Protein AF-A0A519QT07-F1 (afdb_monomer)

Secondary structure (DSSP, 8-state):
-EEEEEEEEPPHHHHHHHHHHHHHHHHHH---GGGGS-SEEEEEEEEEE-GGGHHHHHHHHHHHHHTS------EEEEEEETTTEEEEEEPP-HHHHHHHHHHHHHHHTSSS------SPP--EEEEEESSS-GGGG-

Structure (mmCIF, N/CA/C/O backbone):
data_AF-A0A519QT07-F1
#
_entry.id   AF-A0A519QT07-F1
#
loop_
_atom_site.group_PDB
_atom_site.id
_atom_site.type_symbol
_atom_site.label_atom_id
_atom_site.label_alt_id
_atom_site.label_comp_id
_atom_site.label_asym_id
_atom_site.label_entity_id
_atom_site.label_seq_id
_atom_site.pdbx_PDB_ins_code
_atom_site.Cartn_x
_atom_site.Cartn_y
_atom_site.Cartn_z
_atom_site.occupancy
_atom_site.B_iso_or_equiv
_atom_site.auth_seq_id
_atom_site.auth_comp_id
_atom_site.auth_asym_id
_atom_site.auth_atom_id
_atom_site.pdbx_PDB_model_num
ATOM 1 N N . MET A 1 1 ? -4.529 21.185 6.488 1.00 89.12 1 MET A N 1
ATOM 2 C CA . MET A 1 1 ? -4.858 19.814 6.034 1.00 89.12 1 MET A CA 1
ATOM 3 C C . MET A 1 1 ? -3.585 19.140 5.561 1.00 89.12 1 MET A C 1
ATOM 5 O O . MET A 1 1 ? -2.806 19.783 4.866 1.00 89.12 1 MET A O 1
ATOM 9 N N . GLN A 1 2 ? -3.381 17.879 5.929 1.00 94.75 2 GLN A N 1
ATOM 10 C CA . GLN A 1 2 ? -2.284 17.036 5.449 1.00 94.75 2 GLN A CA 1
ATOM 11 C C . GLN A 1 2 ? -2.846 15.781 4.775 1.00 94.75 2 GLN A C 1
ATOM 13 O O . GLN A 1 2 ? -3.988 15.392 5.033 1.00 94.75 2 GLN A O 1
ATOM 18 N N . MET A 1 3 ? -2.070 15.203 3.856 1.00 94.81 3 MET A N 1
ATOM 19 C CA . MET A 1 3 ? -2.453 13.991 3.135 1.00 94.81 3 MET A CA 1
ATOM 20 C C . MET A 1 3 ? -1.824 12.778 3.811 1.00 94.81 3 MET A C 1
ATOM 22 O O . MET A 1 3 ? -0.605 12.711 3.942 1.00 94.81 3 MET A O 1
ATOM 26 N N . TYR A 1 4 ? -2.657 11.802 4.147 1.00 95.44 4 TYR A N 1
ATOM 27 C CA . TYR A 1 4 ? -2.257 10.539 4.751 1.00 95.44 4 TYR A CA 1
ATOM 28 C C . TYR A 1 4 ? -2.720 9.381 3.873 1.00 95.44 4 TYR A C 1
ATOM 30 O O . TYR A 1 4 ? -3.653 9.515 3.086 1.00 95.44 4 TYR A O 1
ATOM 38 N N . PHE A 1 5 ? -2.07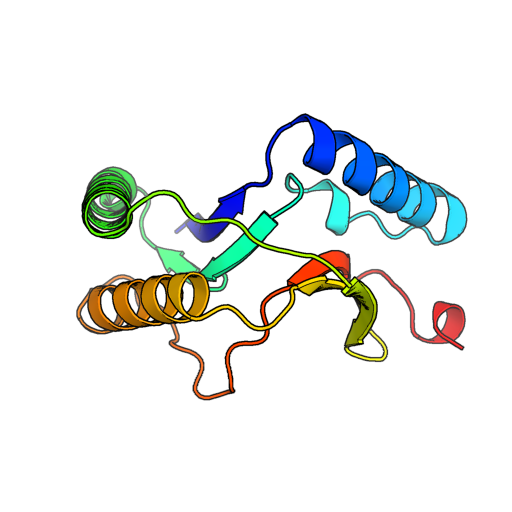7 8.230 4.016 1.00 95.62 5 PHE A N 1
ATOM 39 C CA . PHE A 1 5 ? -2.566 6.938 3.543 1.00 95.62 5 PHE A CA 1
ATOM 40 C C . PHE A 1 5 ? -2.098 5.874 4.538 1.00 95.62 5 PHE A C 1
ATOM 42 O O . PHE A 1 5 ? -1.128 6.097 5.260 1.00 95.62 5 PHE A O 1
ATOM 49 N N . ILE A 1 6 ? -2.769 4.724 4.581 1.00 96.69 6 ILE A N 1
ATOM 50 C CA . ILE A 1 6 ? -2.408 3.635 5.501 1.00 96.69 6 ILE A CA 1
ATOM 51 C C . ILE A 1 6 ? -2.026 2.417 4.677 1.00 96.69 6 ILE A C 1
ATOM 53 O O . ILE A 1 6 ? -2.728 2.043 3.732 1.00 96.69 6 ILE A O 1
ATOM 57 N N . ALA A 1 7 ? -0.907 1.795 5.024 1.00 97.25 7 ALA A N 1
ATOM 58 C CA . ALA A 1 7 ? -0.358 0.683 4.273 1.00 97.25 7 ALA A CA 1
ATOM 59 C C . ALA A 1 7 ? 0.366 -0.316 5.176 1.00 97.25 7 ALA A C 1
ATOM 61 O O . ALA A 1 7 ? 0.871 0.037 6.239 1.00 97.25 7 ALA A O 1
ATOM 62 N N . VAL A 1 8 ? 0.464 -1.555 4.700 1.00 96.88 8 VAL A N 1
ATOM 63 C CA . VAL A 1 8 ? 1.398 -2.542 5.244 1.00 96.88 8 VAL A CA 1
ATOM 64 C C . VAL A 1 8 ? 2.745 -2.321 4.566 1.00 96.88 8 VAL A C 1
ATOM 66 O O . VAL A 1 8 ? 2.858 -2.489 3.350 1.00 96.88 8 VAL A O 1
ATOM 69 N N . VAL A 1 9 ? 3.756 -1.927 5.339 1.00 96.00 9 VAL A N 1
ATOM 70 C CA . VAL A 1 9 ? 5.137 -1.781 4.857 1.00 96.00 9 VAL A CA 1
ATOM 71 C C . VAL A 1 9 ? 5.799 -3.156 4.812 1.00 96.00 9 VAL A C 1
ATOM 73 O O . VAL A 1 9 ? 5.619 -3.967 5.722 1.00 96.00 9 VAL A O 1
ATOM 76 N N . LEU A 1 10 ? 6.538 -3.441 3.738 1.00 93.81 10 LEU A N 1
ATOM 77 C CA . LEU A 1 10 ? 7.232 -4.719 3.608 1.00 93.81 10 LEU A CA 1
ATOM 78 C C . LEU A 1 10 ? 8.453 -4.808 4.540 1.00 93.81 10 LEU A C 1
ATOM 80 O O . LEU A 1 10 ? 9.069 -3.784 4.836 1.00 93.81 10 LEU A O 1
ATOM 84 N N . PRO A 1 11 ? 8.848 -6.029 4.954 1.00 93.81 11 PRO A N 1
ATOM 85 C CA . PRO A 1 11 ? 10.118 -6.257 5.634 1.00 93.81 11 PRO A CA 1
ATOM 86 C C . PRO A 1 11 ? 11.296 -5.688 4.842 1.00 93.81 11 PRO A C 1
ATOM 88 O O . PRO A 1 11 ? 11.287 -5.712 3.609 1.00 93.81 11 PRO A O 1
ATOM 91 N N . GLU A 1 12 ? 12.328 -5.240 5.554 1.00 93.94 12 GLU A N 1
ATOM 92 C CA . GLU A 1 12 ? 13.435 -4.478 4.969 1.00 93.94 12 GLU A CA 1
ATOM 93 C C . GLU A 1 12 ? 14.136 -5.202 3.810 1.00 93.94 12 GLU A C 1
ATOM 95 O O . GLU A 1 12 ? 14.405 -4.600 2.775 1.00 93.94 12 GLU A O 1
ATOM 100 N N . GLU A 1 13 ? 14.339 -6.516 3.919 1.00 93.31 13 GLU A N 1
ATOM 101 C CA . GLU A 1 13 ? 14.927 -7.331 2.848 1.00 93.31 13 GLU A CA 1
ATOM 102 C C . GLU A 1 13 ? 14.134 -7.230 1.530 1.00 93.31 13 GLU A C 1
ATOM 104 O O . GLU A 1 13 ? 14.696 -7.004 0.454 1.00 93.31 13 GLU A O 1
ATOM 109 N N . LEU A 1 14 ? 12.803 -7.341 1.606 1.00 91.56 14 LEU A N 1
ATOM 110 C CA . LEU A 1 14 ? 11.931 -7.216 0.437 1.00 91.56 14 LEU A CA 1
ATOM 111 C C . LEU A 1 14 ? 11.832 -5.767 -0.038 1.00 91.56 14 LEU A C 1
ATOM 113 O O . LEU A 1 14 ? 11.779 -5.523 -1.245 1.00 91.56 14 LEU A O 1
ATOM 117 N N . ASN A 1 15 ? 11.834 -4.808 0.889 1.00 94.94 15 ASN A N 1
ATOM 118 C CA . ASN A 1 15 ? 11.861 -3.388 0.565 1.00 94.94 15 ASN A CA 1
ATOM 119 C C . ASN A 1 15 ? 13.091 -3.041 -0.286 1.00 94.94 15 ASN A C 1
ATOM 121 O O . ASN A 1 15 ? 12.927 -2.444 -1.346 1.00 94.94 15 ASN A O 1
ATOM 125 N N . GLN A 1 16 ? 14.286 -3.499 0.098 1.00 95.50 16 GLN A N 1
ATOM 126 C CA . GLN A 1 16 ? 15.523 -3.277 -0.661 1.00 95.50 16 GLN A CA 1
ATOM 127 C C . GLN A 1 16 ? 15.483 -3.917 -2.051 1.00 95.50 16 GLN A C 1
ATOM 129 O O . GLN A 1 16 ? 15.826 -3.280 -3.052 1.00 95.50 16 GLN A O 1
ATOM 134 N N . LYS A 1 17 ? 14.969 -5.149 -2.151 1.00 94.62 17 LYS A N 1
ATOM 135 C CA . LYS A 1 17 ? 14.784 -5.809 -3.450 1.00 94.62 17 LYS A CA 1
ATOM 136 C C . LYS A 1 17 ? 13.867 -4.994 -4.364 1.00 94.62 17 LYS A C 1
ATOM 138 O O . LYS A 1 17 ? 14.194 -4.768 -5.526 1.00 94.62 17 LYS A O 1
ATOM 143 N N . ILE A 1 18 ? 12.738 -4.516 -3.852 1.00 95.56 18 ILE A N 1
ATOM 144 C CA . ILE A 1 18 ? 11.769 -3.742 -4.639 1.00 95.56 18 ILE A CA 1
ATOM 145 C C . ILE A 1 18 ? 12.293 -2.338 -4.955 1.00 95.56 18 ILE A C 1
ATOM 147 O O . ILE A 1 18 ? 12.036 -1.815 -6.041 1.00 95.56 18 ILE A O 1
ATOM 151 N N . LEU A 1 19 ? 13.064 -1.744 -4.045 1.00 96.50 19 LEU A N 1
ATOM 152 C CA . LEU A 1 19 ? 13.724 -0.461 -4.249 1.00 96.50 19 LEU A CA 1
ATOM 153 C C . LEU A 1 19 ? 14.672 -0.509 -5.455 1.00 96.50 19 LEU A C 1
ATOM 155 O O . LEU A 1 19 ? 14.678 0.435 -6.242 1.00 96.50 19 LEU A O 1
ATOM 159 N N . SER A 1 20 ? 15.367 -1.631 -5.684 1.00 97.06 20 SER A N 1
ATOM 160 C CA . SER A 1 20 ? 16.188 -1.818 -6.891 1.00 97.06 20 SER A CA 1
ATOM 161 C C . SER A 1 20 ? 15.374 -1.702 -8.191 1.00 9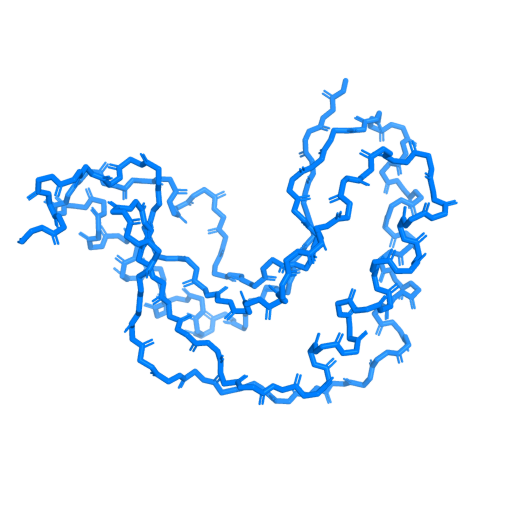7.06 20 SER A C 1
ATOM 163 O O . SER A 1 20 ? 15.793 -1.017 -9.124 1.00 97.06 20 SER A O 1
ATOM 165 N N . TYR A 1 21 ? 14.157 -2.260 -8.236 1.00 96.19 21 TYR A N 1
ATOM 166 C CA . TYR A 1 21 ? 13.263 -2.110 -9.389 1.00 96.19 21 TYR A CA 1
ATOM 167 C C . TYR A 1 21 ? 12.758 -0.674 -9.545 1.00 96.19 21 TYR A C 1
ATOM 169 O O . TYR A 1 21 ? 12.662 -0.173 -10.664 1.00 96.19 21 TYR A O 1
ATOM 177 N N . LYS A 1 22 ? 12.456 0.015 -8.437 1.00 96.69 22 LYS A N 1
ATOM 178 C CA . LYS A 1 22 ? 12.052 1.429 -8.464 1.00 96.69 22 LYS A CA 1
ATOM 179 C C . LYS A 1 22 ? 13.178 2.321 -9.0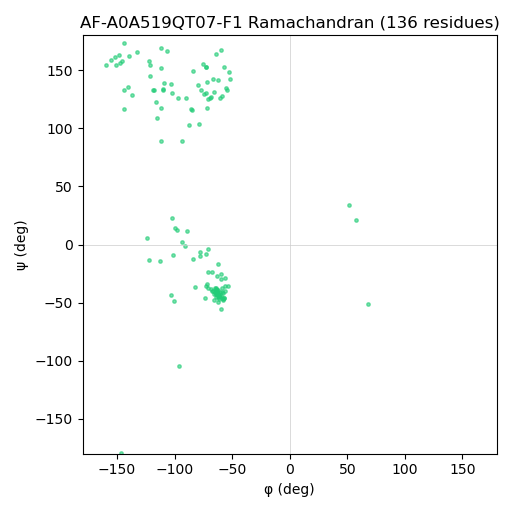03 1.00 96.69 22 LYS A C 1
ATOM 181 O O . LYS A 1 22 ? 12.907 3.209 -9.808 1.00 96.69 22 LYS A O 1
ATOM 186 N N . HIS A 1 23 ? 14.428 2.069 -8.610 1.00 97.50 23 HIS A N 1
ATOM 187 C CA . HIS A 1 23 ? 15.593 2.771 -9.157 1.00 97.50 23 HIS A CA 1
ATOM 188 C C . HIS A 1 23 ? 15.783 2.489 -10.643 1.00 97.50 23 HIS A C 1
ATOM 190 O O . HIS A 1 23 ? 15.923 3.430 -11.419 1.00 97.50 23 HIS A O 1
ATOM 196 N N . TRP A 1 24 ? 15.670 1.227 -11.059 1.00 96.81 24 TRP A N 1
ATOM 197 C CA . TRP A 1 24 ? 15.730 0.871 -12.474 1.00 96.81 24 TRP A CA 1
ATOM 198 C C . TRP A 1 24 ? 14.656 1.598 -13.302 1.00 96.81 24 TRP A C 1
ATOM 200 O O . TRP A 1 24 ? 14.952 2.133 -14.370 1.00 96.81 24 TRP A O 1
ATOM 210 N N . MET A 1 25 ? 13.423 1.705 -12.790 1.00 95.69 25 MET A N 1
ATOM 211 C CA . MET A 1 25 ? 12.355 2.473 -13.446 1.00 95.69 25 MET A CA 1
ATOM 212 C C . MET A 1 25 ? 12.664 3.975 -13.522 1.00 95.69 25 MET A C 1
ATOM 214 O O . MET A 1 25 ? 12.365 4.618 -14.533 1.00 95.69 25 MET A O 1
ATOM 218 N N . ALA A 1 26 ? 13.283 4.537 -12.483 1.00 95.69 26 ALA A N 1
ATOM 219 C CA . ALA A 1 26 ? 13.704 5.933 -12.463 1.00 95.69 26 ALA A CA 1
ATOM 220 C C . ALA A 1 26 ? 14.832 6.220 -13.463 1.00 95.69 26 ALA A C 1
ATOM 222 O O . ALA A 1 26 ? 14.810 7.259 -14.118 1.00 95.69 26 ALA A O 1
ATOM 223 N N . GLU A 1 27 ? 15.796 5.314 -13.599 1.00 96.38 27 GLU A N 1
ATOM 224 C CA . GLU A 1 27 ? 16.923 5.450 -14.525 1.00 96.38 27 GLU A CA 1
ATOM 225 C C . GLU A 1 27 ? 16.497 5.242 -15.977 1.00 96.38 27 GLU A C 1
ATOM 227 O O . GLU A 1 27 ? 16.845 6.034 -16.851 1.00 96.38 27 GLU A O 1
ATOM 232 N N . LYS A 1 28 ? 15.716 4.190 -16.243 1.00 95.62 28 LYS A N 1
ATOM 233 C CA . LYS A 1 28 ? 15.368 3.780 -17.606 1.00 95.62 28 LYS A CA 1
ATOM 234 C C . LYS A 1 28 ? 14.210 4.580 -18.199 1.00 95.62 28 LYS A C 1
ATOM 236 O O . LYS A 1 28 ? 14.229 4.865 -19.394 1.00 95.62 28 LYS A O 1
ATOM 241 N N . TYR A 1 29 ? 13.223 4.946 -17.378 1.00 93.56 29 TYR A N 1
ATOM 242 C CA . TYR A 1 29 ? 11.972 5.568 -17.834 1.00 93.56 29 TYR A CA 1
ATOM 243 C C . TYR A 1 29 ? 11.679 6.915 -17.173 1.00 93.56 29 TYR A C 1
ATOM 245 O O . TYR A 1 29 ? 10.607 7.474 -17.379 1.00 93.56 29 TYR A O 1
ATOM 253 N N . SER A 1 30 ? 12.600 7.453 -16.364 1.00 93.19 30 SER A N 1
ATOM 254 C CA . SER A 1 30 ? 12.373 8.687 -15.591 1.00 93.19 30 SER A CA 1
ATOM 255 C C . SER A 1 30 ? 11.166 8.616 -14.639 1.00 93.19 30 SER A C 1
ATOM 257 O O . SER A 1 30 ? 10.673 9.649 -14.190 1.00 93.19 30 SER A O 1
ATOM 259 N N . CYS A 1 31 ? 10.726 7.404 -14.281 1.00 93.50 31 CYS A N 1
ATOM 260 C CA . CYS A 1 31 ? 9.598 7.157 -13.387 1.00 93.50 31 CYS A CA 1
ATOM 261 C C . CYS A 1 31 ? 10.073 7.137 -11.927 1.00 93.50 31 CYS A C 1
ATOM 263 O O . CYS A 1 31 ? 10.681 6.173 -11.464 1.00 93.50 31 CYS A O 1
ATOM 265 N N . ARG A 1 32 ? 9.825 8.223 -11.190 1.00 94.56 32 ARG A N 1
ATOM 266 C CA . ARG A 1 32 ? 10.373 8.474 -9.844 1.00 94.56 32 ARG A CA 1
ATOM 267 C C . ARG A 1 32 ? 9.317 8.466 -8.751 1.00 94.56 32 ARG A C 1
ATOM 269 O O . ARG A 1 32 ? 9.669 8.388 -7.577 1.00 94.56 32 ARG A O 1
ATOM 276 N N . VAL A 1 33 ? 8.028 8.531 -9.086 1.00 92.56 33 VAL A N 1
ATOM 277 C CA . VAL A 1 33 ? 6.950 8.565 -8.080 1.00 92.56 33 VAL A CA 1
ATOM 278 C C . VAL A 1 33 ? 7.002 7.364 -7.130 1.00 92.56 33 VAL A C 1
ATOM 280 O O . VAL A 1 33 ? 6.752 7.534 -5.937 1.00 92.56 33 VAL A O 1
ATOM 283 N N . GLY A 1 34 ? 7.383 6.180 -7.621 1.00 90.00 34 GLY A N 1
ATOM 284 C CA . GLY A 1 34 ? 7.529 4.975 -6.797 1.00 90.00 34 GLY A CA 1
ATOM 285 C C . GLY A 1 34 ? 8.548 5.113 -5.657 1.00 90.00 34 GLY A C 1
ATOM 286 O O . GLY A 1 34 ? 8.392 4.452 -4.630 1.00 90.00 34 GLY A O 1
ATOM 287 N N . LEU A 1 35 ? 9.542 6.000 -5.789 1.00 94.31 35 LEU A N 1
ATOM 288 C CA . LEU A 1 35 ? 10.601 6.231 -4.796 1.00 94.31 35 LEU A CA 1
ATOM 289 C C . LEU A 1 35 ? 10.154 7.091 -3.603 1.00 94.31 35 LEU A C 1
ATOM 291 O O . LEU A 1 35 ? 10.877 7.185 -2.620 1.00 94.31 35 LEU A O 1
ATOM 295 N N . LYS A 1 36 ? 8.966 7.711 -3.651 1.00 93.31 36 LYS A N 1
ATOM 296 C CA . LYS A 1 36 ? 8.476 8.600 -2.576 1.00 93.31 36 LYS A CA 1
ATOM 297 C C . LYS A 1 36 ? 8.051 7.873 -1.295 1.00 93.31 36 LYS A C 1
ATOM 299 O O . LYS A 1 36 ? 7.699 8.519 -0.318 1.00 93.31 36 LYS A O 1
ATOM 304 N N . SER A 1 37 ? 8.004 6.545 -1.320 1.00 92.69 37 SER A N 1
ATOM 305 C CA . SER A 1 37 ? 7.584 5.713 -0.192 1.00 92.69 37 SER A CA 1
ATOM 306 C C . SER A 1 37 ? 8.281 4.351 -0.257 1.00 92.69 37 SER A C 1
ATOM 308 O O . SER A 1 37 ? 8.633 3.904 -1.360 1.00 92.69 37 SER A O 1
ATOM 310 N N . PRO A 1 38 ? 8.462 3.665 0.886 1.00 95.81 38 PRO A N 1
ATOM 311 C CA . PRO A 1 38 ? 8.964 2.294 0.897 1.00 95.81 38 PRO A CA 1
ATOM 312 C C . PRO A 1 38 ? 8.032 1.359 0.116 1.00 95.81 38 PRO A C 1
ATOM 314 O O . PRO A 1 38 ? 6.919 1.725 -0.279 1.00 95.81 38 PRO A O 1
ATOM 317 N N . ALA A 1 39 ? 8.488 0.145 -0.170 1.00 96.44 39 ALA A N 1
ATOM 318 C CA . ALA A 1 39 ? 7.624 -0.891 -0.715 1.00 96.44 39 ALA A CA 1
ATOM 319 C C . ALA A 1 39 ? 6.490 -1.190 0.279 1.00 96.44 39 ALA A C 1
ATOM 321 O O . ALA A 1 39 ? 6.732 -1.453 1.458 1.00 96.44 39 ALA A O 1
ATOM 322 N N . HIS A 1 40 ? 5.248 -1.112 -0.194 1.00 97.44 40 HIS A N 1
ATOM 323 C CA . HIS A 1 40 ? 4.068 -1.226 0.654 1.00 97.44 40 HIS A CA 1
ATOM 324 C C . HIS A 1 40 ? 2.864 -1.776 -0.118 1.00 97.44 40 HIS A C 1
ATOM 326 O O . HIS A 1 40 ? 2.820 -1.700 -1.348 1.00 97.44 40 HIS A O 1
ATOM 332 N N . ILE A 1 41 ? 1.877 -2.281 0.625 1.00 97.50 41 ILE A N 1
ATOM 333 C CA . ILE A 1 41 ? 0.539 -2.630 0.136 1.00 97.50 41 ILE A CA 1
ATOM 334 C C . ILE A 1 41 ? -0.450 -1.642 0.755 1.00 97.50 41 ILE A C 1
ATOM 336 O O . ILE A 1 41 ? -0.590 -1.583 1.977 1.00 97.50 41 ILE A O 1
ATOM 340 N N . THR A 1 42 ? -1.128 -0.847 -0.070 1.00 96.56 42 THR A N 1
ATOM 341 C CA . THR A 1 42 ? -2.101 0.148 0.406 1.00 96.56 42 THR A CA 1
ATOM 342 C C . THR A 1 42 ? -3.341 -0.529 0.996 1.00 96.56 42 THR A C 1
ATOM 344 O O . THR A 1 42 ? -3.989 -1.328 0.322 1.00 96.56 42 THR A O 1
ATOM 347 N N . ILE A 1 43 ? -3.697 -0.168 2.233 1.00 96.69 43 ILE A N 1
ATOM 348 C CA . ILE A 1 43 ? -4.920 -0.611 2.923 1.00 96.69 43 ILE A CA 1
ATOM 349 C C . ILE A 1 43 ? -5.986 0.482 2.854 1.00 96.69 43 ILE A C 1
ATOM 351 O O . ILE A 1 43 ? -7.110 0.219 2.440 1.00 96.69 43 ILE A O 1
ATOM 355 N N . VAL A 1 44 ? -5.620 1.724 3.174 1.00 95.69 44 VAL A N 1
ATOM 356 C CA . VAL A 1 44 ? -6.500 2.891 3.037 1.00 95.69 44 VAL A CA 1
ATOM 357 C C . VAL A 1 44 ? -5.888 3.834 2.002 1.00 95.69 44 VAL A C 1
ATOM 359 O O . VAL A 1 44 ? -4.728 4.229 2.170 1.00 95.69 44 VAL A O 1
ATOM 362 N N . PRO A 1 45 ? -6.611 4.170 0.915 1.00 93.50 45 PRO A N 1
ATOM 363 C CA . PRO A 1 45 ? -6.099 5.061 -0.121 1.00 93.50 45 PRO A CA 1
ATOM 364 C C . PRO A 1 45 ? -5.853 6.469 0.438 1.00 93.50 45 PRO A C 1
ATOM 366 O O . PRO A 1 45 ? -6.387 6.797 1.494 1.00 93.50 45 PRO A O 1
ATOM 369 N N . PRO A 1 46 ? -5.089 7.325 -0.264 1.00 94.25 46 PRO A N 1
ATOM 370 C CA . PRO A 1 46 ? -4.813 8.672 0.211 1.00 94.25 46 PRO A CA 1
ATOM 371 C C . PRO A 1 46 ? -6.073 9.481 0.541 1.00 94.25 46 PRO A C 1
ATOM 373 O O . PRO A 1 46 ? -7.006 9.549 -0.262 1.00 94.25 46 PRO A O 1
ATOM 376 N N . PHE A 1 47 ? -6.068 10.133 1.698 1.00 95.31 47 PHE A N 1
ATOM 377 C CA . PHE A 1 47 ? -7.130 11.004 2.193 1.00 95.31 47 PHE A CA 1
ATOM 378 C C . PHE A 1 47 ? -6.532 12.242 2.862 1.00 95.31 47 PHE A C 1
ATOM 380 O O . PHE A 1 47 ? -5.348 12.276 3.198 1.00 95.31 47 PHE A O 1
ATOM 387 N N . TRP A 1 48 ? -7.348 13.280 3.033 1.00 94.81 48 TRP A N 1
ATOM 388 C CA . TRP A 1 48 ? -6.927 14.524 3.667 1.00 94.81 48 TRP A CA 1
ATOM 389 C C . TRP A 1 48 ? -7.592 14.681 5.025 1.00 94.81 48 TRP A C 1
ATOM 391 O O . TRP A 1 48 ? -8.810 14.550 5.126 1.00 94.81 48 TRP A O 1
ATOM 401 N N . THR A 1 49 ? -6.816 15.034 6.045 1.00 94.75 49 THR A N 1
ATOM 402 C CA . THR A 1 49 ? -7.362 15.342 7.370 1.00 94.75 49 THR A CA 1
ATOM 403 C C . THR A 1 49 ? -6.598 16.473 8.063 1.00 94.75 49 THR A C 1
ATOM 405 O O . THR A 1 49 ? -5.624 17.013 7.521 1.00 94.75 49 THR A O 1
ATOM 408 N N . GLU A 1 50 ? -7.109 16.916 9.208 1.00 95.12 50 GLU A N 1
ATOM 409 C CA . GLU A 1 50 ? -6.461 17.910 10.058 1.00 95.12 50 GLU A CA 1
ATOM 410 C C . GLU A 1 50 ? -5.315 17.255 10.862 1.00 95.12 50 GLU A C 1
ATOM 412 O O . GLU A 1 50 ? -5.528 16.173 11.413 1.00 95.12 50 GLU A O 1
ATOM 417 N N . PRO A 1 51 ? -4.108 17.856 10.926 1.00 94.44 51 PRO A N 1
ATOM 418 C CA . PRO A 1 51 ? -2.966 17.285 11.659 1.00 94.44 51 PRO A CA 1
ATOM 419 C C . PRO A 1 51 ? -3.254 16.993 13.136 1.00 94.44 51 PRO A C 1
ATOM 421 O O . PRO A 1 51 ? -2.707 16.061 13.710 1.00 94.44 51 PRO A O 1
ATOM 424 N N . GLU A 1 52 ? -4.164 17.748 13.748 1.00 95.56 52 GLU A N 1
ATOM 425 C CA . GLU A 1 52 ? -4.587 17.587 15.140 1.00 95.56 52 GLU A CA 1
ATOM 426 C C . GLU A 1 52 ? -5.254 16.223 15.401 1.00 95.56 52 GLU A C 1
ATOM 428 O O . GLU A 1 52 ? -5.369 15.795 16.546 1.00 95.56 52 GLU A O 1
ATOM 433 N N . LYS A 1 53 ? -5.684 15.513 14.347 1.00 94.94 53 LYS A N 1
ATOM 434 C CA . LYS A 1 53 ? -6.278 14.173 14.443 1.00 94.94 53 LYS A CA 1
ATOM 435 C C . LYS A 1 53 ? -5.269 13.037 14.272 1.00 94.94 53 LYS A C 1
ATOM 437 O O . LYS A 1 53 ? -5.681 11.875 14.279 1.00 94.94 53 LYS A O 1
ATOM 442 N N . GLU A 1 54 ? -3.984 13.341 14.101 1.00 95.19 54 GLU A N 1
ATOM 443 C CA . GLU A 1 54 ? -2.938 12.343 13.854 1.00 95.19 54 GLU A CA 1
ATOM 444 C C . GLU A 1 54 ? -2.782 11.365 15.023 1.00 95.19 54 GLU A C 1
ATOM 446 O O . GLU A 1 54 ? -2.726 10.159 14.804 1.00 95.19 54 GLU A O 1
ATOM 451 N N . GLU A 1 55 ? -2.824 11.845 16.267 1.00 96.31 55 GLU A N 1
ATOM 452 C CA . GLU A 1 55 ? -2.754 10.974 17.449 1.00 96.31 55 GLU A CA 1
ATOM 453 C C . GLU A 1 55 ? -3.930 9.986 17.500 1.00 96.31 55 GLU A C 1
ATOM 455 O O . GLU A 1 55 ? -3.750 8.788 17.716 1.00 96.31 55 GLU A O 1
ATOM 460 N N . ARG A 1 56 ? -5.146 10.462 17.206 1.00 96.38 56 ARG A N 1
ATOM 461 C CA . ARG A 1 56 ? -6.325 9.594 17.097 1.00 96.38 56 ARG A CA 1
ATOM 462 C C . ARG A 1 56 ? -6.176 8.582 15.957 1.00 96.38 56 ARG A C 1
ATOM 464 O O . ARG A 1 56 ? -6.525 7.421 16.138 1.00 96.38 56 ARG A O 1
ATOM 471 N N . LEU A 1 57 ? -5.610 9.002 14.823 1.00 96.19 57 LEU A N 1
ATOM 472 C CA . LEU A 1 57 ? -5.369 8.123 13.680 1.00 96.19 57 LEU A CA 1
ATOM 473 C C . LEU A 1 57 ? -4.391 6.995 14.043 1.00 96.19 57 LEU A C 1
ATOM 475 O O . LEU A 1 57 ? -4.601 5.854 13.638 1.00 96.19 57 LEU A O 1
ATOM 479 N N . LEU A 1 58 ? -3.354 7.294 14.830 1.00 96.56 58 LEU A N 1
ATOM 480 C CA . LEU A 1 58 ? -2.421 6.289 15.342 1.00 96.56 58 LEU A CA 1
ATOM 481 C C . LEU A 1 58 ? -3.115 5.288 16.277 1.00 96.56 58 LEU A C 1
ATOM 483 O O . LEU A 1 58 ? -2.901 4.087 16.126 1.00 96.56 58 LEU A O 1
ATOM 487 N N . ASN A 1 59 ? -3.996 5.749 17.169 1.00 97.00 59 ASN A N 1
ATOM 488 C CA . ASN A 1 59 ? -4.775 4.870 18.053 1.00 97.00 59 ASN A CA 1
ATOM 489 C C . ASN A 1 59 ? -5.746 3.961 17.275 1.00 97.00 59 ASN A C 1
ATOM 491 O O . ASN A 1 59 ? -5.900 2.778 17.594 1.00 97.00 59 ASN A O 1
ATOM 495 N N . ASP A 1 60 ? -6.374 4.487 16.221 1.00 96.25 60 ASP A N 1
ATOM 496 C CA . ASP A 1 60 ? -7.233 3.702 15.330 1.00 96.25 60 ASP A CA 1
ATOM 497 C C . ASP A 1 60 ? -6.421 2.626 14.582 1.00 96.25 60 ASP A C 1
ATOM 499 O O . ASP A 1 60 ? -6.853 1.475 14.472 1.00 96.25 60 ASP A O 1
ATOM 503 N N . ILE A 1 61 ? -5.211 2.963 14.114 1.00 96.31 61 ILE A N 1
ATOM 504 C CA . ILE A 1 61 ? -4.284 2.005 13.489 1.00 96.31 61 ILE A CA 1
ATOM 505 C C . ILE A 1 61 ? -3.844 0.930 14.490 1.00 96.31 61 ILE A C 1
ATOM 507 O O . ILE A 1 61 ? -3.819 -0.251 14.132 1.00 96.31 61 ILE A O 1
ATOM 511 N N . ASP A 1 62 ? -3.530 1.304 15.732 1.00 97.25 62 ASP A N 1
ATOM 512 C CA . ASP A 1 62 ? -3.141 0.354 16.777 1.00 97.25 62 ASP A CA 1
ATOM 513 C C . ASP A 1 62 ? -4.274 -0.638 17.074 1.00 97.25 62 ASP A C 1
ATOM 515 O O . ASP A 1 62 ? -4.056 -1.852 17.060 1.00 97.25 62 ASP A O 1
ATOM 519 N N . THR A 1 63 ? -5.509 -0.140 17.184 1.00 95.81 63 THR A N 1
ATOM 520 C CA . THR A 1 63 ? -6.719 -0.959 17.357 1.00 95.81 63 THR A CA 1
ATOM 521 C C . THR A 1 63 ? -6.892 -1.968 16.217 1.00 95.81 63 THR A C 1
ATOM 523 O O . THR A 1 63 ? -7.124 -3.159 16.452 1.00 95.81 63 THR A O 1
ATOM 526 N N . ILE A 1 64 ? -6.732 -1.523 14.963 1.00 96.00 64 ILE A N 1
ATOM 527 C CA . ILE A 1 64 ? -6.799 -2.408 13.791 1.00 96.00 64 ILE A CA 1
ATOM 528 C C . ILE A 1 64 ? -5.685 -3.454 13.860 1.00 96.00 64 ILE A C 1
ATOM 530 O O . ILE A 1 64 ? -5.954 -4.646 13.701 1.00 96.00 64 ILE A O 1
ATOM 534 N N . SER A 1 65 ? -4.444 -3.039 14.104 1.00 94.88 65 SER A N 1
ATOM 535 C CA . SER A 1 65 ? -3.285 -3.933 14.059 1.00 94.88 65 SER A CA 1
ATOM 536 C C . SER A 1 65 ? -3.309 -4.984 15.174 1.00 94.88 65 SER A C 1
ATOM 538 O O . SER A 1 65 ? -3.074 -6.161 14.901 1.00 94.88 65 SER A O 1
ATOM 540 N N . SER A 1 66 ? -3.715 -4.603 16.387 1.00 96.19 66 SER A N 1
ATOM 541 C CA . SER A 1 66 ? -3.819 -5.487 17.554 1.00 96.19 66 SER A CA 1
ATOM 542 C C . SER A 1 66 ? -4.912 -6.551 17.412 1.00 96.19 66 SER A C 1
ATOM 544 O O . SER A 1 66 ? -4.820 -7.622 18.012 1.00 96.19 66 SER A O 1
ATOM 546 N N . SER A 1 67 ? -5.924 -6.307 16.572 1.00 95.31 67 SER A N 1
ATOM 547 C CA . SER A 1 67 ? -6.966 -7.297 16.260 1.00 95.31 67 SER A CA 1
ATOM 548 C C . SER A 1 67 ? -6.529 -8.379 15.257 1.00 95.31 67 SER A C 1
ATOM 550 O O . SER A 1 67 ? -7.263 -9.345 15.039 1.00 95.31 67 SER A O 1
ATOM 552 N N . HIS A 1 68 ? -5.328 -8.269 14.672 1.00 95.75 68 HIS A N 1
ATOM 553 C CA . HIS A 1 68 ? -4.818 -9.207 13.670 1.00 95.75 68 HIS A CA 1
ATOM 554 C C . HIS A 1 68 ? -3.536 -9.902 14.137 1.00 95.75 68 HIS A C 1
ATOM 556 O O . HIS A 1 68 ? -2.570 -9.286 14.578 1.00 95.75 68 HIS A O 1
ATOM 562 N N . LYS A 1 69 ? -3.481 -11.228 13.973 1.00 95.31 69 LYS A N 1
ATOM 563 C CA . LYS A 1 69 ? -2.232 -11.984 14.146 1.00 95.31 69 LYS A CA 1
ATOM 564 C C . LYS A 1 69 ? -1.316 -11.765 12.946 1.00 95.31 69 LYS A C 1
ATOM 566 O O . LYS A 1 69 ? -1.785 -11.531 11.838 1.00 95.31 69 LYS A O 1
ATOM 571 N N . LYS A 1 70 ? -0.006 -11.937 13.146 1.00 95.00 70 LYS A N 1
ATOM 572 C CA . LYS A 1 70 ? 0.966 -11.987 12.042 1.00 95.00 70 LYS A CA 1
ATOM 573 C C . LYS A 1 70 ? 0.563 -13.075 11.038 1.00 95.00 70 LYS A C 1
ATOM 575 O O . LYS A 1 70 ? 0.260 -14.199 11.435 1.00 95.00 70 LYS A O 1
ATOM 580 N N . PHE A 1 71 ? 0.612 -12.753 9.749 1.00 95.38 71 PHE A N 1
ATOM 581 C CA . PHE A 1 71 ? 0.316 -13.674 8.651 1.00 95.38 71 PHE A CA 1
ATOM 582 C C . PHE A 1 71 ? 1.392 -13.592 7.565 1.00 95.38 71 PHE A C 1
ATOM 584 O O . PHE A 1 71 ? 2.226 -12.685 7.557 1.00 95.38 71 PHE A O 1
ATOM 591 N N . ARG A 1 72 ? 1.402 -14.579 6.665 1.00 94.62 72 ARG A N 1
ATOM 592 C CA . ARG A 1 72 ? 2.334 -14.638 5.536 1.00 94.62 72 ARG A CA 1
ATOM 593 C C . ARG A 1 72 ? 1.618 -14.231 4.260 1.00 94.62 72 ARG A C 1
ATOM 595 O O . ARG A 1 72 ? 0.501 -14.671 4.018 1.00 94.62 72 ARG A O 1
ATOM 602 N N . LEU A 1 73 ? 2.304 -13.440 3.447 1.00 95.00 73 LEU A N 1
ATOM 603 C CA . LEU A 1 73 ? 1.885 -13.082 2.100 1.00 95.00 73 LEU A CA 1
ATOM 604 C C . LEU A 1 73 ? 2.828 -13.721 1.093 1.00 95.00 73 LEU A C 1
ATOM 606 O O . LEU A 1 73 ? 4.004 -13.943 1.387 1.00 95.00 73 LEU A O 1
ATOM 610 N N . LYS A 1 74 ? 2.301 -13.991 -0.095 1.00 94.38 74 LYS A N 1
ATOM 611 C CA . LYS A 1 74 ? 3.078 -14.431 -1.245 1.00 94.38 74 LYS A CA 1
ATOM 612 C C . LYS A 1 74 ? 2.884 -13.443 -2.379 1.00 94.38 74 LYS A C 1
ATOM 614 O O . LYS A 1 74 ? 1.817 -12.850 -2.530 1.00 94.38 74 LYS A O 1
ATOM 619 N N . THR A 1 75 ? 3.943 -13.248 -3.143 1.00 92.44 75 THR A N 1
ATOM 620 C CA . THR A 1 75 ? 3.927 -12.456 -4.367 1.00 92.44 75 THR A CA 1
ATOM 621 C C . THR A 1 75 ? 4.081 -13.395 -5.547 1.00 92.44 75 THR A C 1
ATOM 623 O O . THR A 1 75 ? 4.918 -14.294 -5.477 1.00 92.44 75 THR A O 1
ATOM 626 N N . GLU A 1 76 ? 3.341 -13.156 -6.623 1.00 86.25 76 GLU A N 1
ATOM 627 C CA . GLU A 1 76 ? 3.472 -13.939 -7.854 1.00 86.25 76 GLU A CA 1
ATOM 628 C C . GLU A 1 76 ? 4.401 -13.226 -8.848 1.00 86.25 76 GLU A C 1
ATOM 630 O O . GLU A 1 76 ? 5.619 -13.194 -8.683 1.00 86.25 76 GLU A O 1
ATOM 635 N N . ASN A 1 77 ? 3.806 -12.622 -9.878 1.00 92.69 77 ASN A N 1
ATOM 636 C CA . ASN A 1 77 ? 4.475 -12.011 -11.011 1.00 92.69 77 ASN A CA 1
ATOM 637 C C . ASN A 1 77 ? 4.310 -10.489 -11.002 1.00 92.69 77 ASN A C 1
ATOM 639 O O . ASN A 1 77 ? 3.484 -9.911 -10.287 1.00 92.69 77 ASN A O 1
ATOM 643 N N . PHE A 1 78 ? 5.080 -9.830 -11.865 1.00 94.94 78 PHE A N 1
ATOM 644 C CA . PHE A 1 78 ? 4.794 -8.452 -12.237 1.00 94.94 78 PHE A CA 1
ATOM 645 C C . PHE A 1 78 ? 3.481 -8.384 -13.020 1.00 94.94 78 PHE A C 1
ATOM 647 O O . PHE A 1 78 ? 3.176 -9.247 -13.841 1.00 94.94 78 PHE A O 1
ATOM 654 N N . SER A 1 79 ? 2.711 -7.334 -12.775 1.00 95.69 79 SER A N 1
ATOM 655 C CA . SER A 1 79 ? 1.459 -7.052 -13.460 1.00 95.69 79 SER A CA 1
ATOM 656 C C . SER A 1 79 ? 1.259 -5.541 -13.596 1.00 95.69 79 SER A C 1
ATOM 658 O O . SER A 1 79 ? 2.126 -4.733 -13.245 1.00 95.69 79 SER A O 1
ATOM 660 N N . ALA A 1 80 ? 0.138 -5.155 -14.197 1.00 94.81 80 ALA A N 1
ATOM 661 C CA . ALA A 1 80 ? -0.079 -3.817 -14.702 1.00 94.81 80 ALA A CA 1
ATOM 662 C C . ALA A 1 80 ? -1.523 -3.339 -14.539 1.00 94.81 80 ALA A C 1
ATOM 664 O O . ALA A 1 80 ? -2.455 -3.993 -15.004 1.00 94.81 80 ALA A O 1
ATOM 665 N N . PHE A 1 81 ? -1.697 -2.114 -14.033 1.00 92.62 81 PHE A N 1
ATOM 666 C CA . PHE A 1 81 ? -2.903 -1.330 -14.304 1.00 92.62 81 PHE A CA 1
ATOM 667 C C . PHE A 1 81 ? -2.592 -0.446 -15.503 1.00 92.62 81 PHE A C 1
ATOM 669 O O . PHE A 1 81 ? -2.051 0.663 -15.391 1.00 92.62 81 PHE A O 1
ATOM 676 N N . LYS A 1 82 ? -2.851 -1.002 -16.688 1.00 90.38 82 LYS A N 1
ATOM 677 C CA . LYS A 1 82 ? -2.506 -0.340 -17.942 1.00 90.38 82 LYS A CA 1
ATOM 678 C C . LYS A 1 82 ? -3.264 0.988 -18.082 1.00 90.38 82 LYS A C 1
ATOM 680 O O . LYS A 1 82 ? -4.442 1.055 -17.738 1.00 90.38 82 LYS A O 1
ATOM 685 N N . PRO A 1 83 ? -2.624 2.039 -18.624 1.00 89.25 83 PRO A N 1
ATOM 686 C CA . PRO A 1 83 ? -1.237 2.095 -19.103 1.00 89.25 83 PRO A CA 1
ATOM 687 C C . PRO A 1 83 ? -0.283 2.805 -18.120 1.00 89.25 83 PRO A C 1
ATOM 689 O O . PRO A 1 83 ? 0.693 3.399 -18.563 1.00 89.25 83 PRO A O 1
ATOM 692 N N . ARG A 1 84 ? -0.606 2.878 -16.820 1.00 88.81 84 ARG A N 1
ATOM 693 C CA . ARG A 1 84 ? 0.037 3.848 -15.909 1.00 88.81 84 ARG A CA 1
ATOM 694 C C . ARG A 1 84 ? 0.735 3.257 -14.702 1.00 88.81 84 ARG A C 1
ATOM 696 O O . ARG A 1 84 ? 1.458 4.002 -14.050 1.00 88.81 84 ARG A O 1
ATOM 703 N N . THR A 1 85 ? 0.523 1.986 -14.381 1.00 94.06 85 THR A N 1
ATOM 704 C CA . THR A 1 85 ? 1.084 1.394 -13.163 1.00 94.06 85 THR A CA 1
ATOM 705 C C . THR A 1 85 ? 1.641 0.010 -13.440 1.00 94.06 85 THR A C 1
ATOM 707 O O . THR A 1 85 ? 0.930 -0.831 -13.983 1.00 94.06 85 THR A O 1
ATOM 710 N N . LEU A 1 86 ? 2.888 -0.214 -13.026 1.00 95.81 86 LEU A N 1
ATOM 711 C CA . LEU A 1 86 ? 3.525 -1.525 -12.929 1.00 95.81 86 LEU A CA 1
ATOM 712 C C . LEU A 1 86 ? 3.702 -1.876 -11.453 1.00 95.81 86 LEU A C 1
ATOM 714 O O . LEU A 1 86 ? 4.150 -1.049 -10.649 1.00 95.81 86 LEU A O 1
ATOM 718 N N . PHE A 1 87 ? 3.347 -3.103 -11.098 1.00 96.75 87 PHE A N 1
ATOM 719 C CA . PHE A 1 87 ? 3.350 -3.567 -9.718 1.00 96.75 87 PHE A CA 1
ATOM 720 C C . PHE A 1 87 ? 3.679 -5.056 -9.627 1.00 96.75 87 PHE A C 1
ATOM 722 O O . PHE A 1 87 ? 3.582 -5.784 -10.609 1.00 96.75 87 PHE A O 1
ATOM 729 N N . ILE A 1 88 ? 4.047 -5.512 -8.434 1.00 96.75 88 ILE A N 1
ATOM 730 C CA . ILE A 1 88 ? 4.127 -6.938 -8.096 1.00 96.75 88 ILE A CA 1
ATOM 731 C C . ILE A 1 88 ? 2.765 -7.364 -7.550 1.00 96.75 88 ILE A C 1
ATOM 733 O O . ILE A 1 88 ? 2.244 -6.719 -6.632 1.00 96.75 88 ILE A O 1
ATOM 737 N N . ALA A 1 89 ? 2.176 -8.408 -8.135 1.00 96.44 89 ALA A N 1
ATOM 738 C CA . ALA A 1 89 ? 0.909 -8.965 -7.682 1.00 96.44 89 ALA A CA 1
ATOM 739 C C . ALA A 1 89 ? 1.092 -9.712 -6.354 1.00 96.44 89 ALA A C 1
ATOM 741 O O . ALA A 1 89 ? 2.087 -10.414 -6.156 1.00 96.44 89 ALA A O 1
ATOM 742 N N . VAL A 1 90 ? 0.127 -9.554 -5.452 1.00 95.81 90 VAL A N 1
ATOM 743 C CA . VAL A 1 90 ? 0.052 -10.303 -4.195 1.00 95.81 90 VAL A CA 1
ATOM 744 C C . VAL A 1 90 ? -0.997 -11.396 -4.377 1.00 95.81 90 VAL A C 1
ATOM 746 O O . VAL A 1 90 ? -2.092 -11.105 -4.858 1.00 95.81 90 VAL A O 1
ATOM 749 N N . GLU A 1 91 ? -0.646 -12.635 -4.022 1.00 95.25 91 GLU A N 1
ATOM 750 C CA . GLU A 1 91 ? -1.577 -13.768 -4.050 1.00 95.25 91 GLU A CA 1
ATOM 751 C C . GLU A 1 91 ? -2.798 -13.487 -3.177 1.00 95.25 91 GLU A C 1
ATOM 753 O O . GLU A 1 91 ? -2.733 -12.752 -2.183 1.00 95.25 91 GLU A O 1
ATOM 758 N N . ASP A 1 92 ? -3.911 -14.120 -3.532 1.00 93.38 92 ASP A N 1
ATOM 759 C CA . ASP A 1 92 ? -5.132 -14.001 -2.761 1.00 93.38 92 ASP A CA 1
ATOM 760 C C . ASP A 1 92 ? -4.922 -14.478 -1.315 1.00 93.38 92 ASP A C 1
ATOM 762 O O . ASP A 1 92 ? -4.397 -15.566 -1.063 1.00 93.38 92 ASP A O 1
ATOM 766 N N . ASN A 1 93 ? -5.290 -13.640 -0.345 1.00 96.62 93 ASN A N 1
ATOM 767 C CA . ASN A 1 93 ? -5.019 -13.904 1.064 1.00 96.62 93 ASN A CA 1
ATOM 768 C C . ASN 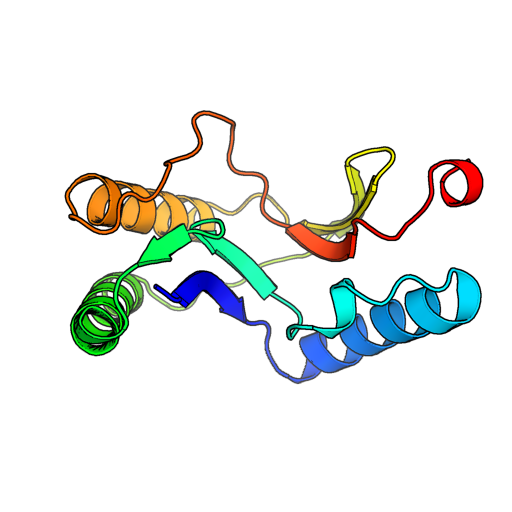A 1 93 ? -6.155 -13.406 1.962 1.00 96.62 93 ASN A C 1
ATOM 770 O O . ASN A 1 93 ? -6.398 -12.203 2.075 1.00 96.62 93 ASN A O 1
ATOM 774 N N . GLU A 1 94 ? -6.810 -14.340 2.649 1.00 96.62 94 GLU A N 1
ATOM 775 C CA . GLU A 1 94 ? -7.956 -14.040 3.512 1.00 96.62 94 GLU A CA 1
ATOM 776 C C . GLU A 1 94 ? -7.589 -13.141 4.696 1.00 96.62 94 GLU A C 1
ATOM 778 O O . GLU A 1 94 ? -8.339 -12.220 5.009 1.00 96.62 94 GLU A O 1
ATOM 783 N N . GLN A 1 95 ? -6.416 -13.313 5.317 1.00 97.56 95 GLN A N 1
ATOM 784 C CA . GLN A 1 95 ? -6.016 -12.454 6.438 1.00 97.56 95 GLN A CA 1
ATOM 785 C C . GLN A 1 95 ? -5.812 -10.994 6.004 1.00 97.56 95 GLN A C 1
ATOM 787 O O . GLN A 1 95 ? -6.189 -10.072 6.728 1.00 97.56 95 GLN A O 1
ATOM 792 N N . LEU A 1 96 ? -5.267 -10.767 4.807 1.00 97.44 96 LEU A N 1
ATOM 793 C CA . LEU A 1 96 ? -5.103 -9.428 4.245 1.00 97.44 96 LEU A CA 1
ATOM 794 C C . LEU A 1 96 ? -6.445 -8.805 3.837 1.00 97.44 96 LEU A C 1
ATOM 796 O O . LEU A 1 96 ? -6.647 -7.606 4.041 1.00 97.44 96 LEU A O 1
ATOM 800 N N . LYS A 1 97 ? -7.378 -9.604 3.302 1.00 96.62 97 LYS A N 1
ATOM 801 C CA . LYS A 1 97 ? -8.755 -9.152 3.043 1.00 96.62 97 LYS A CA 1
ATOM 802 C C . LYS A 1 97 ? -9.464 -8.756 4.331 1.00 96.62 97 LYS A C 1
ATOM 804 O O . LYS A 1 97 ? -10.076 -7.693 4.368 1.00 96.62 97 LYS A O 1
ATOM 809 N N . MET A 1 98 ? -9.349 -9.566 5.382 1.00 96.94 98 MET A N 1
ATOM 810 C CA . MET A 1 98 ? -9.912 -9.255 6.696 1.00 96.94 98 MET A CA 1
ATOM 811 C C . MET A 1 98 ? -9.323 -7.957 7.257 1.00 96.94 98 MET A C 1
ATOM 813 O O . MET A 1 98 ? -10.080 -7.091 7.685 1.00 96.94 98 MET A O 1
ATOM 817 N N . LEU A 1 99 ? -8.002 -7.760 7.154 1.00 97.56 99 LEU A N 1
ATOM 818 C CA . LEU A 1 99 ? -7.352 -6.507 7.558 1.00 97.56 99 LEU A CA 1
ATOM 819 C C . LEU A 1 99 ? -7.941 -5.297 6.820 1.00 97.56 99 LEU A C 1
ATOM 821 O O . LEU A 1 99 ? -8.271 -4.286 7.443 1.00 97.56 99 LEU A O 1
ATOM 825 N N . LYS A 1 100 ? -8.112 -5.409 5.498 1.00 96.62 100 LYS A N 1
ATOM 826 C CA . LYS A 1 100 ? -8.737 -4.367 4.675 1.00 96.62 100 LYS A CA 1
ATOM 827 C C . LYS A 1 100 ? -10.180 -4.088 5.095 1.00 96.62 100 LYS A C 1
ATOM 829 O O . LYS A 1 100 ? -10.559 -2.926 5.203 1.00 96.62 100 LYS A O 1
ATOM 834 N N . GLN A 1 101 ? -10.971 -5.130 5.337 1.00 95.38 101 GLN A N 1
ATOM 835 C CA . GLN A 1 101 ? -12.372 -5.008 5.743 1.00 95.38 101 GLN A CA 1
ATOM 836 C C . GLN A 1 101 ? -12.518 -4.367 7.125 1.00 95.38 101 GLN A C 1
ATOM 838 O O . GLN A 1 101 ? -13.354 -3.480 7.289 1.00 95.38 101 GLN A O 1
ATOM 843 N N . THR A 1 102 ? -11.686 -4.756 8.094 1.00 96.06 102 THR A N 1
ATOM 844 C CA . THR A 1 102 ? -11.662 -4.139 9.427 1.00 96.06 102 THR A CA 1
ATOM 845 C C . THR A 1 102 ? -11.304 -2.658 9.336 1.00 96.06 102 THR A C 1
ATOM 847 O O . THR A 1 102 ? -11.996 -1.830 9.928 1.00 96.06 102 THR A O 1
ATOM 850 N N . ALA A 1 103 ? -10.285 -2.303 8.544 1.00 95.75 103 ALA A N 1
ATOM 851 C CA . ALA A 1 103 ? -9.927 -0.906 8.312 1.00 95.75 103 ALA A CA 1
ATOM 852 C C . ALA A 1 103 ? -11.078 -0.125 7.656 1.00 95.75 103 ALA A C 1
ATOM 854 O O . ALA A 1 103 ? -11.444 0.946 8.133 1.00 95.75 103 ALA A O 1
ATOM 855 N N . ASP A 1 104 ? -11.697 -0.670 6.607 1.00 94.69 104 ASP A N 1
ATOM 856 C CA . ASP A 1 104 ? -12.826 -0.019 5.937 1.00 94.69 104 ASP A CA 1
ATOM 857 C C . ASP A 1 104 ? -14.018 0.189 6.867 1.00 94.69 104 ASP A C 1
ATOM 859 O O . ASP A 1 104 ? -14.664 1.235 6.812 1.00 94.69 104 ASP A O 1
ATOM 863 N N . HIS A 1 105 ? -14.323 -0.801 7.707 1.00 93.56 105 HIS A N 1
ATOM 864 C CA . HIS A 1 105 ? -15.417 -0.720 8.663 1.00 93.56 105 HIS A CA 1
ATOM 865 C C . HIS A 1 105 ? -15.159 0.356 9.719 1.00 93.56 105 HIS A C 1
ATOM 867 O O . HIS A 1 105 ? -16.038 1.184 9.959 1.00 93.56 105 HIS A O 1
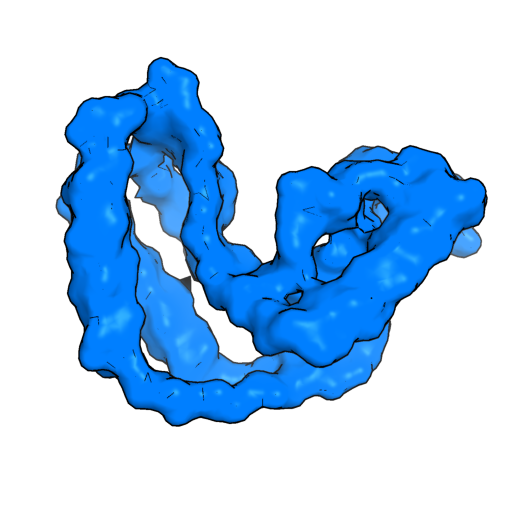ATOM 873 N N . LEU A 1 106 ? -13.956 0.376 10.304 1.00 93.69 106 LEU A N 1
ATOM 874 C CA . LEU A 1 106 ? -13.575 1.384 11.288 1.00 93.69 106 LEU A CA 1
ATOM 87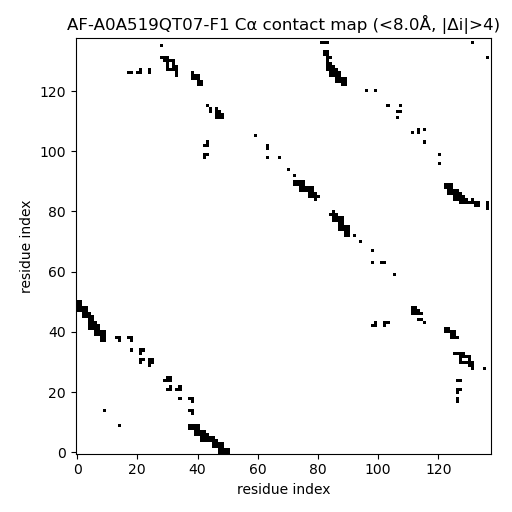5 C C . LEU A 1 106 ? -13.654 2.779 10.664 1.00 93.69 106 LEU A C 1
ATOM 877 O O . LEU A 1 106 ? -14.407 3.627 11.139 1.00 93.69 106 LEU A O 1
ATOM 881 N N . PHE A 1 107 ? -12.955 3.000 9.550 1.00 94.12 107 PHE A N 1
ATOM 882 C CA . PHE A 1 107 ? -12.827 4.329 8.958 1.00 94.12 107 PHE A CA 1
ATOM 883 C C . PHE A 1 107 ? -14.113 4.856 8.317 1.00 94.12 107 PHE A C 1
ATOM 885 O O . PHE A 1 107 ? -14.297 6.073 8.258 1.00 94.12 107 PHE A O 1
ATOM 892 N N . ARG A 1 108 ? -15.049 3.990 7.909 1.00 90.81 108 ARG A N 1
ATOM 893 C CA . ARG A 1 108 ? -16.380 4.416 7.439 1.00 90.81 108 ARG A CA 1
ATOM 894 C C . ARG A 1 108 ? -17.160 5.197 8.501 1.00 90.81 108 ARG A C 1
ATOM 896 O O . ARG A 1 108 ? -17.951 6.062 8.141 1.00 90.81 108 ARG A O 1
ATOM 903 N N . ASN A 1 109 ? -16.921 4.911 9.779 1.00 86.94 109 ASN A N 1
ATOM 904 C CA . ASN A 1 109 ? -17.634 5.516 10.904 1.00 86.94 109 ASN A CA 1
ATOM 905 C C . ASN A 1 109 ? -16.861 6.683 11.548 1.00 86.94 109 ASN A C 1
ATOM 907 O O . ASN A 1 109 ? -17.206 7.129 12.640 1.00 86.94 109 ASN A O 1
ATOM 911 N N . THR A 1 110 ? -15.810 7.177 10.887 1.00 89.62 110 THR A N 1
ATOM 912 C CA . THR A 1 110 ? -14.967 8.279 11.376 1.00 89.62 110 THR A CA 1
ATOM 913 C C . THR A 1 110 ? -15.212 9.577 10.610 1.00 89.62 110 THR A C 1
ATOM 915 O O . THR A 1 110 ? -15.776 9.598 9.518 1.00 89.62 110 THR A O 1
ATOM 918 N N . ASP A 1 111 ? -14.713 10.682 11.155 1.00 91.50 111 ASP A N 1
ATOM 919 C CA . ASP A 1 111 ? -14.761 12.013 10.555 1.00 91.50 111 ASP A CA 1
ATOM 920 C C . ASP A 1 111 ? -13.557 12.323 9.638 1.00 91.50 111 ASP A C 1
ATOM 922 O O . ASP A 1 111 ? -13.393 13.461 9.192 1.00 91.50 111 ASP A O 1
ATOM 926 N N . TYR A 1 112 ? -12.737 11.321 9.290 1.00 91.12 112 TYR A N 1
ATOM 927 C CA . TYR A 1 112 ? -11.582 11.466 8.388 1.00 91.12 112 TYR A CA 1
ATOM 928 C C . TYR A 1 112 ? -11.955 11.689 6.911 1.00 91.12 112 TYR A C 1
ATOM 930 O O . TYR A 1 112 ? -11.069 11.885 6.080 1.00 91.12 112 TYR A O 1
ATOM 938 N N . LYS A 1 113 ? -13.252 11.657 6.558 1.00 85.50 113 LYS A N 1
ATOM 939 C CA . LYS A 1 113 ? -13.762 11.797 5.175 1.00 85.50 113 LYS A CA 1
ATOM 940 C C . LYS A 1 113 ? -13.070 10.844 4.183 1.00 85.50 113 LYS A C 1
ATOM 942 O O . LYS A 1 113 ? -12.862 11.181 3.016 1.00 85.50 113 LYS A O 1
ATOM 947 N N . ILE A 1 114 ? -12.707 9.647 4.646 1.00 91.00 114 ILE A N 1
ATOM 948 C CA . ILE A 1 114 ? -12.049 8.624 3.831 1.00 91.00 114 ILE A CA 1
ATOM 949 C C . ILE A 1 114 ? -13.061 8.060 2.835 1.00 91.00 114 ILE A C 1
ATOM 951 O O . ILE A 1 114 ? -14.124 7.563 3.209 1.00 91.00 114 ILE A O 1
ATOM 955 N N . LYS A 1 115 ? -12.719 8.098 1.546 1.00 87.00 115 LYS A N 1
ATOM 956 C CA . LYS A 1 115 ? -13.525 7.455 0.510 1.00 87.00 115 LYS A CA 1
ATOM 957 C C . LYS A 1 115 ? -13.234 5.957 0.501 1.00 87.00 115 LYS A C 1
ATOM 959 O O . LYS A 1 115 ? -12.205 5.526 -0.016 1.00 87.00 115 LYS A O 1
ATOM 964 N N . ILE A 1 116 ? -14.155 5.171 1.049 1.00 84.81 116 ILE A N 1
ATOM 965 C CA . ILE A 1 116 ? -14.095 3.712 0.944 1.00 84.81 116 ILE A CA 1
ATOM 966 C C . ILE A 1 116 ? -14.377 3.312 -0.509 1.00 84.81 116 ILE A C 1
ATOM 968 O O . ILE A 1 116 ? -15.363 3.732 -1.114 1.00 84.81 116 ILE A O 1
ATOM 972 N N . GLU A 1 117 ? -13.465 2.538 -1.084 1.00 81.94 117 GLU A N 1
ATOM 973 C CA . GLU A 1 117 ? -13.548 2.057 -2.461 1.00 81.94 117 GLU A CA 1
ATOM 974 C C . GLU A 1 117 ? -14.599 0.942 -2.581 1.00 81.94 117 GLU A C 1
ATOM 976 O O . GLU A 1 117 ? -14.551 -0.034 -1.838 1.00 81.94 117 GLU A O 1
ATOM 981 N N . ASN A 1 118 ? -15.516 1.053 -3.549 1.00 81.31 118 ASN A N 1
ATOM 982 C CA . ASN A 1 118 ? -16.513 0.006 -3.837 1.00 81.31 118 ASN A CA 1
ATOM 983 C C . ASN A 1 118 ? -15.971 -1.103 -4.755 1.00 81.31 118 ASN A C 1
ATOM 985 O O . ASN A 1 118 ? -16.623 -2.126 -4.950 1.00 81.31 118 ASN A O 1
ATOM 989 N N . ARG A 1 119 ? -14.805 -0.882 -5.374 1.00 86.19 119 ARG A N 1
ATOM 990 C CA . ARG A 1 119 ? -14.158 -1.875 -6.239 1.00 86.19 119 ARG A CA 1
ATOM 991 C C . ARG A 1 119 ? -13.564 -3.017 -5.406 1.00 86.19 119 ARG A C 1
ATOM 993 O O . ARG A 1 119 ? -13.157 -2.772 -4.268 1.00 86.19 119 ARG A O 1
ATOM 1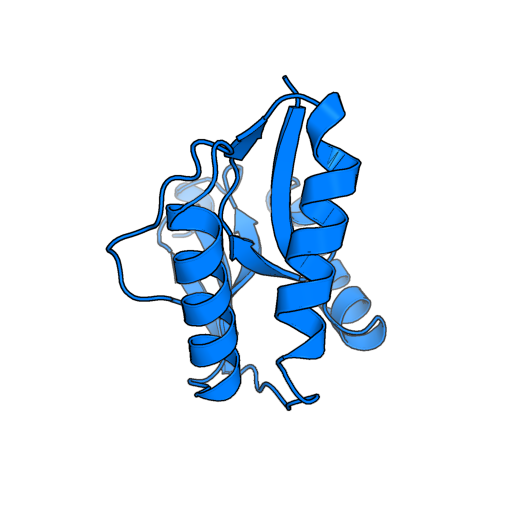000 N N . PRO A 1 120 ? -13.438 -4.227 -5.981 1.00 89.38 120 PRO A N 1
ATOM 1001 C CA . PRO A 1 120 ? -12.734 -5.319 -5.327 1.00 89.38 120 PRO A CA 1
ATOM 1002 C C . PRO A 1 120 ? -11.336 -4.895 -4.870 1.00 89.38 120 PRO A C 1
ATOM 1004 O O . PRO A 1 120 ? -10.641 -4.117 -5.532 1.00 89.38 120 PRO A O 1
ATOM 1007 N N . PHE A 1 121 ? -10.933 -5.393 -3.706 1.00 94.56 121 PHE A N 1
ATOM 1008 C CA . PHE A 1 121 ? -9.606 -5.138 -3.178 1.00 94.56 121 PHE A CA 1
ATOM 1009 C C . PHE A 1 121 ? -8.571 -5.919 -3.992 1.00 94.56 121 PHE A C 1
ATOM 1011 O O . PHE A 1 121 ? -8.587 -7.146 -4.019 1.00 94.56 121 PHE A O 1
ATOM 1018 N N . HIS A 1 122 ? -7.674 -5.189 -4.652 1.00 94.62 122 HIS A N 1
ATOM 1019 C CA . HIS A 1 122 ? -6.574 -5.747 -5.433 1.00 94.62 122 HIS A CA 1
ATOM 1020 C C . HIS A 1 122 ? -5.251 -5.412 -4.733 1.00 94.62 122 HIS A C 1
ATOM 1022 O O . HIS A 1 122 ? -4.695 -4.341 -4.998 1.00 94.62 122 HIS A O 1
ATOM 1028 N N . PRO A 1 123 ? -4.756 -6.252 -3.806 1.00 95.81 123 PRO A N 1
ATOM 1029 C CA . PRO A 1 123 ? -3.490 -6.003 -3.129 1.00 95.81 123 PRO A CA 1
ATOM 1030 C C . PRO A 1 123 ? -2.327 -6.082 -4.124 1.00 95.81 123 PRO A C 1
ATOM 1032 O O . PRO A 1 12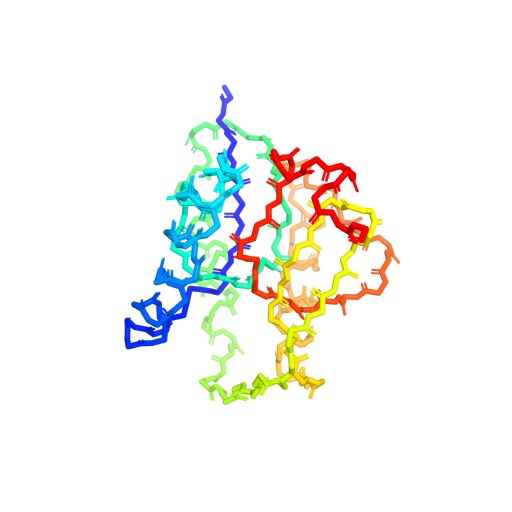3 ? -2.216 -7.013 -4.919 1.00 95.81 123 PRO A O 1
ATOM 1035 N N . HIS A 1 124 ? -1.460 -5.077 -4.099 1.00 96.75 124 HIS A N 1
ATOM 1036 C CA . HIS A 1 124 ? -0.325 -4.973 -5.009 1.00 96.75 124 HIS A CA 1
ATOM 1037 C C . HIS A 1 124 ? 0.785 -4.123 -4.397 1.00 96.75 124 HIS A C 1
ATOM 1039 O O . HIS A 1 124 ? 0.531 -3.295 -3.521 1.00 96.75 124 HIS A O 1
ATOM 1045 N N . ILE A 1 125 ? 2.008 -4.300 -4.901 1.00 97.19 125 ILE A N 1
ATOM 1046 C CA . ILE A 1 125 ? 3.170 -3.502 -4.506 1.00 97.19 125 ILE A CA 1
ATOM 1047 C C . ILE A 1 125 ? 3.649 -2.700 -5.709 1.00 97.19 125 ILE A C 1
ATOM 1049 O O . ILE A 1 125 ? 4.187 -3.251 -6.670 1.00 97.19 125 ILE A O 1
ATOM 1053 N N . THR A 1 126 ? 3.432 -1.388 -5.675 1.00 96.81 126 THR A N 1
ATOM 1054 C CA . THR A 1 126 ? 3.738 -0.508 -6.809 1.00 96.81 126 THR A CA 1
ATOM 1055 C C . THR A 1 126 ? 5.245 -0.310 -6.983 1.00 96.81 126 THR A C 1
ATOM 1057 O O . THR A 1 126 ? 5.945 0.068 -6.041 1.00 96.81 126 THR A O 1
ATOM 1060 N N . ILE A 1 127 ? 5.726 -0.489 -8.216 1.00 95.88 127 ILE A N 1
ATOM 1061 C CA . ILE A 1 127 ? 7.113 -0.208 -8.619 1.00 95.88 127 ILE A CA 1
ATOM 1062 C C . ILE A 1 127 ? 7.184 1.104 -9.401 1.00 95.88 127 ILE A C 1
ATOM 1064 O O . ILE A 1 127 ? 8.050 1.935 -9.147 1.00 95.88 127 ILE A O 1
ATOM 1068 N N . ALA A 1 128 ? 6.241 1.317 -10.315 1.00 94.25 128 ALA A N 1
ATOM 1069 C CA . ALA A 1 128 ? 6.172 2.505 -11.156 1.00 94.25 128 ALA A CA 1
ATOM 1070 C C . ALA A 1 128 ? 4.722 2.943 -11.317 1.00 94.25 128 ALA A C 1
ATOM 1072 O O . ALA A 1 128 ? 3.842 2.109 -11.532 1.00 94.25 128 ALA A O 1
ATOM 1073 N N . THR A 1 129 ? 4.453 4.244 -11.198 1.00 93.31 129 THR A N 1
ATOM 1074 C CA . THR A 1 129 ? 3.096 4.780 -11.334 1.00 93.31 129 THR A CA 1
ATOM 1075 C C . THR A 1 129 ? 3.092 6.268 -11.658 1.00 93.31 129 THR A C 1
ATOM 1077 O O . THR A 1 129 ? 3.996 6.978 -11.244 1.00 93.31 129 THR A O 1
ATOM 1080 N N . ARG A 1 130 ? 2.026 6.764 -12.300 1.00 87.25 130 ARG A N 1
ATOM 1081 C CA . ARG A 1 130 ? 1.739 8.188 -12.607 1.00 87.25 130 ARG A CA 1
ATOM 1082 C C . ARG A 1 130 ? 2.669 8.859 -13.622 1.00 87.25 130 ARG A C 1
ATOM 1084 O O . ARG A 1 130 ? 2.148 9.461 -14.553 1.00 87.25 130 ARG A O 1
ATOM 1091 N N . ASP A 1 131 ? 3.982 8.773 -13.444 1.00 89.81 131 ASP A N 1
ATOM 1092 C CA . ASP A 1 131 ? 5.010 9.330 -14.338 1.00 89.81 131 ASP A CA 1
ATOM 1093 C C . ASP A 1 131 ? 5.624 8.274 -15.276 1.00 89.81 131 ASP A C 1
ATOM 1095 O O . ASP A 1 131 ? 6.621 8.526 -15.942 1.00 89.81 131 ASP A O 1
ATOM 1099 N N . LEU A 1 132 ? 4.987 7.104 -15.380 1.00 87.38 132 LEU A N 1
ATOM 1100 C CA . LEU A 1 132 ? 5.217 6.146 -16.457 1.00 87.38 132 LEU A CA 1
ATOM 1101 C C . LEU A 1 132 ? 4.327 6.510 -17.655 1.00 87.38 132 LEU A C 1
ATOM 1103 O O . LEU A 1 132 ? 3.095 6.505 -17.546 1.00 87.38 132 LEU A O 1
ATOM 1107 N N . HIS A 1 133 ? 4.934 6.856 -18.792 1.00 85.81 133 HIS A N 1
ATOM 1108 C CA . HIS A 1 133 ? 4.188 7.297 -19.968 1.00 85.81 133 HIS A CA 1
ATOM 1109 C C . HIS A 1 133 ? 3.686 6.105 -20.789 1.00 85.81 133 HIS A C 1
ATOM 1111 O O . HIS A 1 133 ? 4.337 5.073 -20.889 1.00 85.81 133 HIS A O 1
ATOM 1117 N N . LYS A 1 134 ? 2.536 6.272 -21.460 1.00 85.56 134 LYS A N 1
ATOM 1118 C CA . LYS A 1 134 ? 1.910 5.215 -22.280 1.00 85.56 134 LYS A CA 1
ATOM 1119 C C . LYS A 1 134 ? 2.862 4.624 -23.332 1.00 85.56 134 LYS A C 1
ATOM 1121 O O . LYS A 1 134 ? 2.778 3.433 -23.601 1.00 85.56 134 LYS A O 1
ATOM 1126 N N . LYS A 1 135 ? 3.744 5.450 -23.910 1.00 86.31 135 LYS A N 1
ATOM 1127 C CA . LYS A 1 135 ? 4.751 5.028 -24.901 1.00 86.31 135 LYS A CA 1
ATOM 1128 C C . LYS A 1 135 ? 5.767 4.027 -24.337 1.00 86.31 135 LYS A C 1
ATOM 1130 O O . LYS A 1 135 ? 6.284 3.224 -25.093 1.00 86.31 135 LYS A O 1
ATOM 1135 N N . ASP A 1 136 ? 6.004 4.066 -23.029 1.00 83.69 136 ASP A N 1
ATOM 1136 C CA . ASP A 1 136 ? 6.965 3.207 -22.333 1.00 83.69 136 ASP A CA 1
ATOM 1137 C C . ASP A 1 136 ? 6.307 1.903 -21.834 1.00 83.69 136 ASP A C 1
ATOM 1139 O O . ASP A 1 136 ? 6.961 1.064 -21.225 1.00 83.69 136 ASP A O 1
ATOM 1143 N N . PHE A 1 137 ? 4.996 1.742 -22.067 1.00 77.00 137 PHE A N 1
ATOM 1144 C CA . PHE A 1 137 ? 4.204 0.551 -21.732 1.00 77.00 137 PHE A CA 1
ATOM 1145 C C . PHE A 1 137 ? 3.945 -0.361 -22.946 1.00 77.00 137 PHE A C 1
ATOM 1147 O O . PHE A 1 137 ? 3.329 -1.418 -22.784 1.00 77.00 137 PHE A O 1
ATOM 1154 N N . ALA A 1 138 ? 4.289 0.109 -24.149 1.00 60.62 138 ALA A N 1
ATOM 1155 C CA . ALA A 1 138 ? 3.959 -0.513 -25.429 1.00 60.62 138 ALA A CA 1
ATOM 1156 C C . ALA A 1 138 ? 5.005 -1.544 -25.860 1.00 60.62 138 ALA A C 1
ATOM 1158 O O . ALA A 1 138 ? 6.206 -1.300 -25.608 1.00 60.62 138 ALA A O 1
#

Radius of gyration: 15.86 Å; Cα contacts (8 Å, |Δi|>4): 196; chains: 1; bounding box: 35×34×44 Å

Sequence (138 aa):
MQMYFIAVVLPEELNQKILSYKHWMAEKYSCRVGLKSPAHITIVPPFWTEPEKEERLLNDIDTISSSHKKFRLKTENFSAFKPRTLFIAVEDNEQLKMLKQTADHLFRNTDYKIKIENRPFHPHITIATRDLHKKDFA

Solvent-accessible surface area (backbone atoms only — not comparable to full-atom values): 8084 Å² total; per-residue (Å²): 118,46,81,47,66,42,58,52,70,51,60,66,73,59,22,54,58,48,46,52,53,20,50,50,37,29,72,76,61,63,16,51,61,34,69,80,50,78,43,36,32,73,62,40,74,78,32,60,39,58,72,90,48,48,68,58,50,51,52,54,49,48,58,55,51,74,76,51,78,94,79,88,85,52,69,75,51,78,46,68,55,79,63,35,32,38,25,40,36,45,54,94,48,70,70,60,52,49,51,39,50,54,49,50,57,56,48,68,78,47,90,53,75,56,81,78,75,88,65,82,87,75,62,38,32,65,35,36,34,82,53,38,52,59,81,79,68,110

Mean predicted aligned error: 3.51 Å

Nearest PDB structures (foldseek):
  5ldo-assembly1_A  TM=6.583E-01  e=1.839E-04  Escherichia coli BL21(DE3)
  4z5v-assembly1_A  TM=6.742E-01  e=9.384E-03  Murine hepatitis virus strain A59
  5af2-assembly4_D  TM=6.993E-01  e=9.384E-03  Rotavirus A
  4z5v-assembly1_B  TM=6.355E-01  e=1.735E-02  Murine hepatitis virus strain A59
  4rpt-assembly3_B  TM=7.286E-01  e=4.930E-02  Rotavirus A

Foldseek 3Di:
DDKDFDWAADDPVVQVVLVVLLVVCCVVQVFNPLVPDTWTWTLFPIADDDPVCVVVVVVLVVVLVVVADDDDKDWDAWDDPPPFWIWTFIPDDPSSVVSSVSSLVSVVPDPRPGDDDPDDDGTTTTSGGDSRDSVNRD

pLDDT: mean 93.52, std 4.7, range [60.62, 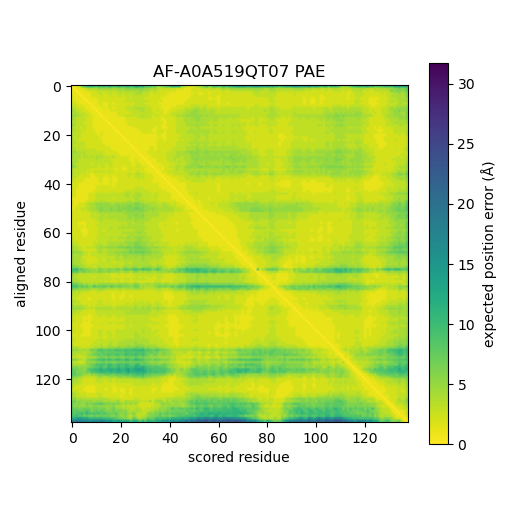97.56]